Protein AF-A0A927UMZ3-F1 (afdb_monomer)

Structure (mmCIF, N/CA/C/O backbone):
data_AF-A0A927UMZ3-F1
#
_entry.id   AF-A0A927UMZ3-F1
#
loop_
_atom_site.group_PDB
_atom_site.id
_atom_site.type_symbol
_atom_site.label_atom_id
_atom_site.label_alt_id
_atom_site.label_comp_id
_atom_site.label_asym_id
_atom_site.label_entity_id
_atom_site.label_seq_id
_atom_site.pdbx_PDB_ins_code
_atom_site.Cartn_x
_atom_site.Cartn_y
_atom_site.Cartn_z
_atom_site.occupancy
_atom_site.B_iso_or_equiv
_atom_site.auth_seq_id
_atom_site.auth_comp_id
_atom_site.auth_asym_id
_atom_site.auth_atom_id
_atom_site.pdbx_PDB_model_num
ATOM 1 N N . MET A 1 1 ? 15.654 -0.723 -18.712 1.00 67.81 1 MET A N 1
ATOM 2 C CA . MET A 1 1 ? 14.447 0.097 -18.980 1.00 67.81 1 MET A CA 1
ATOM 3 C C . MET A 1 1 ? 13.212 -0.546 -18.352 1.00 67.81 1 MET A C 1
ATOM 5 O O . MET A 1 1 ? 12.468 0.133 -17.660 1.00 67.81 1 MET A O 1
ATOM 9 N N . GLU A 1 2 ? 13.029 -1.859 -18.511 1.00 84.44 2 GLU A N 1
ATOM 10 C CA . GLU A 1 2 ? 11.890 -2.618 -17.966 1.00 84.44 2 GLU A CA 1
ATOM 11 C C . GLU A 1 2 ? 11.809 -2.590 -16.429 1.00 84.44 2 GLU A C 1
ATOM 13 O O . GLU A 1 2 ? 10.745 -2.347 -15.867 1.00 84.44 2 GLU A O 1
ATOM 18 N N . ASN A 1 3 ? 12.943 -2.719 -15.734 1.00 91.62 3 ASN A N 1
ATOM 19 C CA . ASN A 1 3 ? 13.007 -2.711 -14.266 1.00 91.62 3 ASN A CA 1
ATOM 20 C C . ASN A 1 3 ? 12.489 -1.396 -13.658 1.00 91.62 3 ASN A C 1
ATOM 22 O O . ASN A 1 3 ? 11.971 -1.386 -12.544 1.00 91.62 3 ASN A O 1
ATOM 26 N N . PHE A 1 4 ? 12.615 -0.289 -14.394 1.00 92.44 4 PHE A N 1
ATOM 27 C CA . PHE A 1 4 ? 12.144 1.023 -13.959 1.00 92.44 4 PHE A CA 1
ATOM 28 C C . PHE A 1 4 ? 1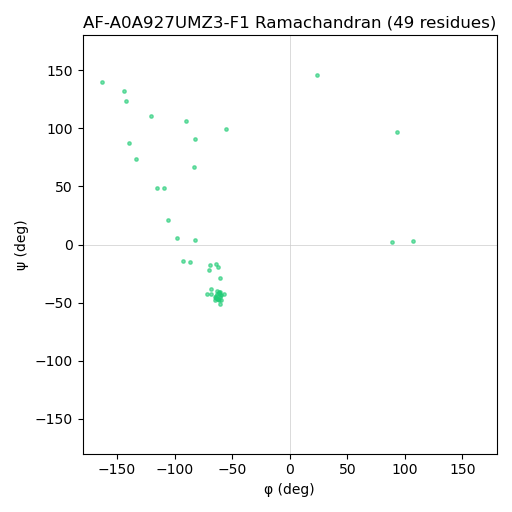0.613 1.100 -13.987 1.00 92.44 4 PHE A C 1
ATOM 30 O O . PHE A 1 4 ? 9.996 1.557 -13.029 1.00 92.44 4 PHE A O 1
ATOM 37 N N . ILE A 1 5 ? 9.996 0.568 -15.046 1.00 94.38 5 ILE A N 1
ATOM 38 C CA . ILE A 1 5 ? 8.536 0.467 -15.180 1.00 94.38 5 ILE A CA 1
ATOM 39 C C . ILE A 1 5 ? 7.957 -0.450 -14.101 1.00 94.38 5 ILE A C 1
ATOM 41 O O . ILE A 1 5 ? 6.998 -0.075 -13.427 1.00 94.38 5 ILE A O 1
ATOM 45 N N . VAL A 1 6 ? 8.578 -1.612 -13.880 1.00 95.12 6 VAL A N 1
ATOM 46 C CA . VAL A 1 6 ? 8.163 -2.549 -12.825 1.00 95.12 6 VAL A CA 1
ATOM 47 C C . VAL A 1 6 ? 8.269 -1.897 -11.443 1.00 95.12 6 VAL A C 1
ATOM 49 O O . VAL A 1 6 ? 7.338 -2.002 -10.645 1.00 95.12 6 VAL A O 1
ATOM 52 N N . GLY A 1 7 ? 9.356 -1.164 -11.177 1.00 95.38 7 GLY A N 1
ATOM 53 C CA . GLY A 1 7 ? 9.543 -0.429 -9.926 1.00 95.38 7 GLY A CA 1
ATOM 54 C C . GLY A 1 7 ? 8.459 0.625 -9.680 1.00 95.38 7 GLY A C 1
ATOM 55 O O . GLY A 1 7 ? 7.901 0.682 -8.586 1.00 95.38 7 GLY A O 1
ATOM 56 N N . ILE A 1 8 ? 8.103 1.415 -10.699 1.00 95.38 8 ILE A N 1
ATOM 57 C CA . ILE A 1 8 ? 7.052 2.441 -10.589 1.00 95.38 8 ILE A CA 1
ATOM 58 C C . ILE A 1 8 ? 5.69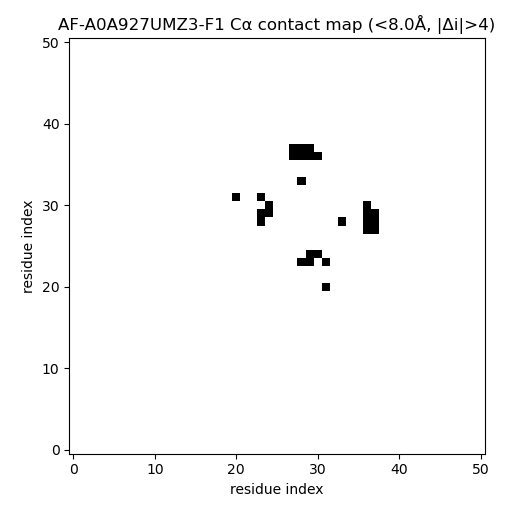4 1.812 -10.275 1.00 95.38 8 ILE A C 1
ATOM 60 O O . ILE A 1 8 ? 5.001 2.276 -9.371 1.00 95.38 8 ILE A O 1
ATOM 64 N N . ILE A 1 9 ? 5.318 0.745 -10.983 1.00 95.94 9 ILE A N 1
ATOM 65 C CA . ILE A 1 9 ? 4.028 0.069 -10.779 1.00 95.94 9 ILE A CA 1
ATOM 66 C C . ILE A 1 9 ? 3.914 -0.454 -9.342 1.00 95.94 9 ILE A C 1
ATOM 68 O O . ILE A 1 9 ? 2.887 -0.257 -8.690 1.00 95.94 9 ILE A O 1
ATOM 72 N N . LEU A 1 10 ? 4.987 -1.051 -8.816 1.00 96.12 10 LEU A N 1
ATOM 73 C CA . LEU A 1 10 ? 5.047 -1.536 -7.436 1.00 96.12 10 LEU A CA 1
ATOM 74 C C . LEU A 1 10 ? 4.821 -0.408 -6.421 1.00 96.12 10 LEU A C 1
ATOM 76 O O . LEU A 1 10 ? 3.999 -0.541 -5.513 1.00 96.12 10 LEU A O 1
ATOM 80 N N . VAL A 1 11 ? 5.512 0.719 -6.603 1.00 96.31 11 VAL A N 1
ATOM 81 C CA . VAL A 1 11 ? 5.396 1.887 -5.717 1.00 96.31 11 VAL A CA 1
ATOM 82 C C . VAL A 1 11 ? 3.985 2.473 -5.755 1.00 96.31 11 VAL A C 1
ATOM 84 O O . VAL A 1 11 ? 3.447 2.823 -4.705 1.00 96.31 11 VAL A O 1
ATOM 87 N N . VAL A 1 12 ? 3.352 2.537 -6.929 1.00 96.38 12 VAL A N 1
ATOM 88 C CA . VAL A 1 12 ? 1.981 3.050 -7.076 1.00 96.38 12 VAL A CA 1
ATOM 89 C C . VAL A 1 12 ? 0.974 2.166 -6.337 1.00 96.38 12 VAL A C 1
ATOM 91 O O . VAL A 1 12 ? 0.147 2.689 -5.591 1.00 96.38 12 VAL A O 1
ATOM 94 N N . ILE A 1 13 ? 1.057 0.840 -6.484 1.00 96.12 13 ILE A N 1
ATOM 95 C CA . ILE A 1 13 ? 0.129 -0.097 -5.828 1.00 96.12 13 ILE A CA 1
ATOM 96 C C . ILE A 1 13 ? 0.284 -0.036 -4.303 1.00 96.12 13 ILE A C 1
ATOM 98 O O . ILE A 1 13 ? -0.706 0.101 -3.580 1.00 96.12 13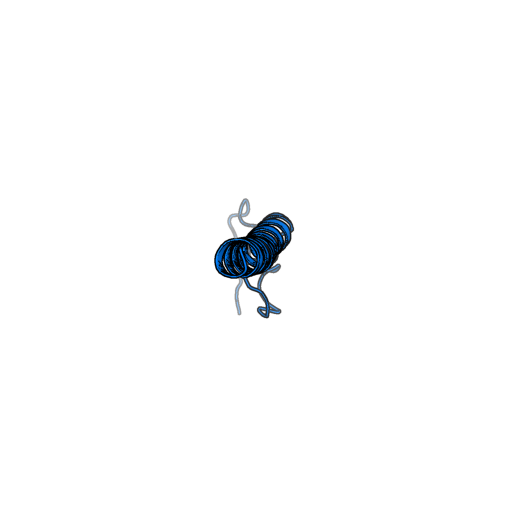 ILE A O 1
ATOM 102 N N . ILE A 1 14 ? 1.524 -0.086 -3.804 1.00 96.56 14 ILE A N 1
ATOM 103 C CA . ILE A 1 14 ? 1.810 -0.022 -2.363 1.00 96.56 14 ILE A CA 1
ATOM 104 C C . ILE A 1 14 ? 1.391 1.339 -1.792 1.00 96.56 14 ILE A C 1
ATOM 106 O O . ILE A 1 14 ? 0.724 1.403 -0.757 1.00 96.56 14 ILE A O 1
ATOM 110 N N . GLY A 1 15 ? 1.725 2.433 -2.481 1.00 95.12 15 GLY A N 1
ATOM 111 C CA . GLY A 1 15 ? 1.360 3.788 -2.074 1.00 95.12 15 GLY A CA 1
ATOM 112 C C . GLY A 1 15 ? -0.154 3.995 -2.017 1.00 95.12 15 GLY A C 1
ATOM 113 O O . GLY A 1 15 ? -0.657 4.583 -1.056 1.00 95.12 15 GLY A O 1
ATOM 114 N N . ALA A 1 16 ? -0.895 3.458 -2.990 1.00 92.12 16 ALA A N 1
ATOM 115 C CA . ALA A 1 16 ? -2.354 3.495 -3.005 1.00 92.12 16 ALA A CA 1
ATOM 116 C C . ALA A 1 16 ? -2.955 2.706 -1.833 1.00 92.12 16 ALA A C 1
ATOM 118 O O . ALA A 1 16 ? -3.836 3.225 -1.147 1.00 92.12 16 ALA A O 1
ATOM 119 N N . ALA A 1 17 ? -2.446 1.504 -1.546 1.00 91.56 17 ALA A N 1
ATOM 120 C CA . ALA A 1 17 ? -2.909 0.684 -0.427 1.00 91.56 17 ALA A CA 1
ATOM 121 C C . ALA A 1 17 ? -2.689 1.378 0.927 1.00 91.56 17 ALA A C 1
ATOM 123 O O . ALA A 1 17 ? -3.617 1.480 1.728 1.00 91.56 17 ALA A O 1
ATOM 124 N N . ILE A 1 18 ? -1.492 1.924 1.167 1.00 91.25 18 ILE A N 1
ATOM 125 C CA . ILE A 1 18 ? -1.174 2.654 2.405 1.00 91.25 18 ILE A CA 1
ATOM 126 C C . ILE A 1 18 ? -2.061 3.895 2.539 1.00 91.25 18 ILE A C 1
ATOM 128 O O . ILE A 1 18 ? -2.653 4.130 3.593 1.00 91.25 18 ILE A O 1
ATOM 132 N N . THR A 1 19 ? -2.191 4.674 1.463 1.00 88.56 19 THR A N 1
ATOM 133 C CA . THR A 1 19 ? -3.015 5.891 1.454 1.00 88.56 19 THR A CA 1
ATOM 134 C C . THR A 1 19 ? -4.481 5.570 1.725 1.00 88.56 19 THR A C 1
ATOM 136 O O . THR A 1 19 ? -5.128 6.266 2.509 1.00 88.56 19 THR A O 1
ATOM 139 N N . TYR A 1 20 ? -4.997 4.494 1.129 1.00 84.25 20 TYR A N 1
ATOM 140 C CA . TYR A 1 20 ? -6.342 3.997 1.387 1.00 84.25 20 TYR A CA 1
ATOM 141 C C . TYR A 1 20 ? -6.505 3.615 2.863 1.00 84.25 20 TYR A C 1
ATOM 143 O O . TYR A 1 20 ? -7.378 4.154 3.535 1.00 84.25 20 TYR A O 1
ATOM 151 N N . ILE A 1 21 ? -5.595 2.810 3.421 1.00 83.00 21 ILE A N 1
ATOM 152 C CA . ILE A 1 21 ? -5.626 2.404 4.836 1.00 83.00 21 ILE A CA 1
ATOM 153 C C . ILE A 1 21 ? -5.616 3.618 5.780 1.00 83.00 21 ILE A C 1
ATOM 155 O O . ILE A 1 21 ? -6.367 3.648 6.756 1.00 83.00 21 ILE A O 1
ATOM 159 N N . ILE A 1 22 ? -4.794 4.637 5.506 1.00 81.81 22 ILE A N 1
ATOM 160 C CA . ILE A 1 22 ? -4.729 5.856 6.327 1.00 81.81 22 ILE A CA 1
ATOM 161 C C . ILE A 1 22 ? -6.023 6.670 6.205 1.00 81.81 22 ILE A C 1
ATOM 163 O O . ILE A 1 22 ? -6.534 7.163 7.213 1.00 81.81 22 ILE A O 1
ATOM 167 N N . LYS A 1 23 ? -6.572 6.808 4.993 1.00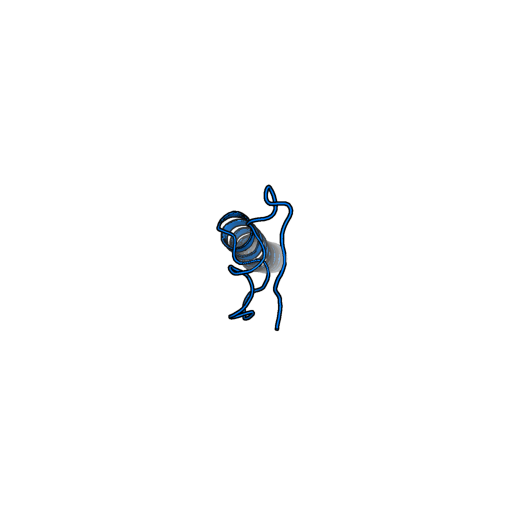 74.19 23 LYS A N 1
ATOM 168 C CA . LYS A 1 23 ? -7.817 7.546 4.742 1.00 74.19 23 LYS A CA 1
ATOM 169 C C . LYS A 1 23 ? -9.008 6.894 5.444 1.00 74.19 23 LYS A C 1
ATOM 171 O O . LYS A 1 23 ? -9.789 7.598 6.084 1.00 74.19 23 LYS A O 1
ATOM 176 N N . GLU A 1 24 ? -9.090 5.570 5.397 1.00 67.25 24 GLU A N 1
ATOM 177 C CA . GLU A 1 24 ? -10.122 4.793 6.084 1.00 67.25 24 GLU A CA 1
ATOM 178 C C . GLU A 1 24 ? -9.941 4.847 7.615 1.00 67.25 24 GLU A C 1
ATOM 180 O O . GLU A 1 24 ? -10.915 5.050 8.344 1.00 67.25 24 GLU A O 1
ATOM 185 N N . LYS A 1 25 ? -8.694 4.817 8.121 1.00 61.66 25 LYS A N 1
ATOM 186 C CA . LYS A 1 25 ? -8.399 5.050 9.551 1.00 61.66 25 LYS A CA 1
ATOM 187 C C . LYS A 1 25 ? -8.834 6.436 10.023 1.00 61.66 25 LYS A C 1
ATOM 189 O O . LYS A 1 25 ? -9.372 6.567 11.120 1.00 61.66 25 LYS A O 1
ATOM 194 N N . LYS A 1 26 ? -8.615 7.478 9.215 1.00 62.44 26 LYS A N 1
ATOM 195 C CA . LYS A 1 26 ? -8.932 8.868 9.586 1.00 62.44 26 LYS A CA 1
ATOM 196 C C . LYS A 1 26 ? -10.440 9.135 9.654 1.00 62.44 26 LYS A C 1
ATOM 198 O O . LYS A 1 26 ? -10.860 10.056 10.345 1.00 62.44 26 LYS A O 1
ATOM 203 N N . LYS A 1 27 ? -11.251 8.314 8.978 1.00 57.34 27 LYS A N 1
ATOM 204 C CA . LYS A 1 27 ? -12.720 8.368 9.010 1.00 57.34 27 LYS A CA 1
ATOM 205 C C . LYS A 1 27 ? -13.356 7.667 10.222 1.00 57.34 27 LYS A C 1
ATOM 207 O O . LYS A 1 27 ? -14.576 7.618 10.305 1.00 57.34 27 LYS A O 1
ATOM 212 N N . GLY A 1 28 ? -12.568 7.148 11.168 1.00 52.47 28 GLY A N 1
ATOM 213 C CA . GLY A 1 28 ? -13.086 6.510 12.387 1.00 52.47 28 GLY A CA 1
ATOM 214 C C . GLY A 1 28 ? -13.357 5.008 12.256 1.00 52.47 28 GLY A C 1
ATOM 215 O O . GLY A 1 28 ? -13.750 4.372 13.229 1.00 52.47 28 GLY A O 1
ATOM 216 N N . THR A 1 29 ? -13.079 4.398 11.099 1.00 52.19 29 THR A N 1
ATOM 217 C CA . THR A 1 29 ? -13.087 2.936 10.964 1.00 52.19 29 THR A CA 1
ATOM 218 C C . THR A 1 29 ? -11.744 2.403 11.452 1.00 52.19 29 THR A C 1
ATOM 220 O O . THR A 1 29 ? -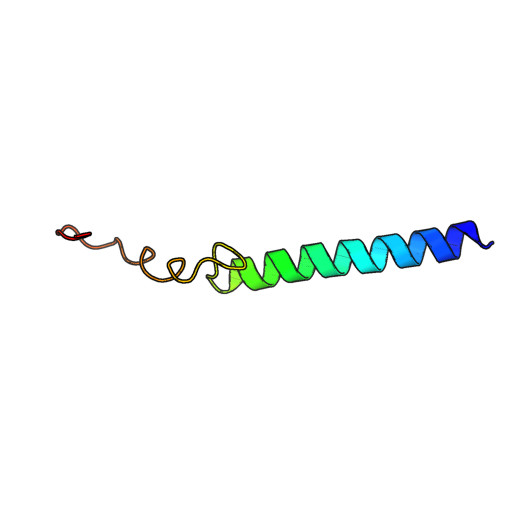10.760 2.330 10.716 1.00 52.19 29 THR A O 1
ATOM 223 N N . LYS A 1 30 ? -11.661 2.077 12.747 1.00 54.41 30 LYS A N 1
ATOM 224 C CA . LYS A 1 30 ? -10.415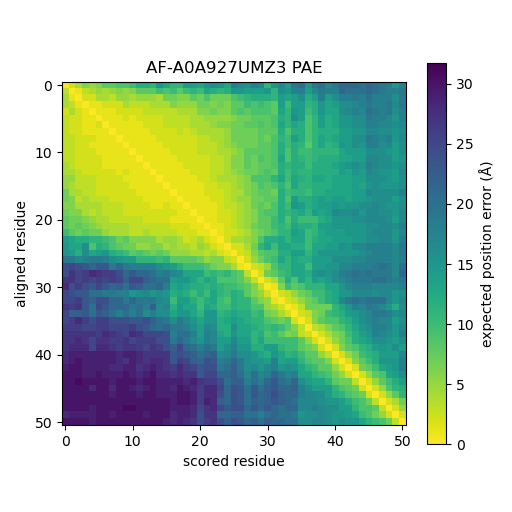 1.591 13.360 1.00 54.41 30 LYS A CA 1
ATOM 225 C C . LYS A 1 30 ? -9.915 0.261 12.769 1.00 54.41 30 LYS A C 1
ATOM 227 O O . LYS A 1 30 ? -8.711 0.016 12.839 1.00 54.41 30 LYS A O 1
ATOM 232 N N . CYS A 1 31 ? -10.748 -0.528 12.089 1.00 57.88 31 CYS A N 1
ATOM 233 C CA . CYS A 1 31 ? -10.299 -1.694 11.323 1.00 57.88 31 CYS A CA 1
ATOM 234 C C . CYS A 1 31 ? -11.144 -1.852 10.054 1.00 57.88 31 CYS A C 1
ATOM 236 O O . CYS A 1 31 ? -12.370 -1.857 10.144 1.00 57.88 31 CYS A O 1
ATOM 238 N N . ILE A 1 32 ? -10.494 -2.047 8.902 1.00 55.91 32 ILE A N 1
ATOM 239 C CA . ILE A 1 32 ? -11.120 -2.619 7.701 1.00 55.91 32 ILE A CA 1
ATOM 240 C C . ILE A 1 32 ? -11.732 -3.973 8.093 1.00 55.91 32 ILE A C 1
ATOM 242 O O . ILE A 1 32 ? -11.011 -4.947 8.274 1.00 55.91 32 ILE A O 1
ATOM 246 N N . GLY A 1 33 ? -13.045 -4.002 8.334 1.00 50.09 33 GLY A N 1
ATOM 247 C CA . GLY A 1 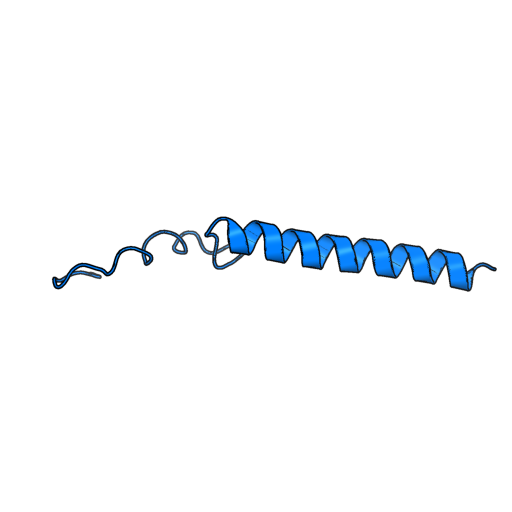33 ? -13.779 -5.211 8.727 1.00 50.09 33 GLY A CA 1
ATOM 248 C C . GLY A 1 33 ? -14.238 -5.314 10.187 1.00 50.09 33 GLY A C 1
ATOM 249 O O . GLY A 1 33 ? -14.833 -6.331 10.524 1.00 50.09 33 GLY A O 1
ATOM 250 N N . CYS A 1 34 ? -14.032 -4.312 11.056 1.00 50.28 34 CYS A N 1
ATOM 251 C CA . CYS A 1 34 ? -14.683 -4.327 12.379 1.00 50.28 34 CYS A CA 1
ATOM 252 C C . CYS A 1 34 ? -16.047 -3.616 12.331 1.00 50.28 34 CYS A C 1
ATOM 254 O O . CYS A 1 34 ? -16.059 -2.382 12.347 1.00 50.28 34 CYS A O 1
ATOM 256 N N . PRO A 1 35 ? -17.187 -4.338 12.377 1.00 55.19 35 PRO A N 1
ATOM 257 C CA . PRO A 1 35 ? -18.516 -3.726 12.504 1.00 55.19 35 PRO A CA 1
ATOM 258 C C . PRO A 1 35 ? -18.706 -2.971 13.834 1.00 55.19 35 PRO A C 1
ATOM 260 O O . PRO A 1 35 ? -19.578 -2.121 13.938 1.00 55.19 35 PRO A O 1
ATOM 263 N N . HIS A 1 36 ? -17.851 -3.231 14.828 1.00 52.97 36 HIS A N 1
ATOM 264 C CA . HIS A 1 36 ? -17.907 -2.647 16.173 1.00 52.97 36 HIS A CA 1
ATOM 265 C C . HIS A 1 36 ? -16.955 -1.442 16.371 1.00 52.97 36 HIS A C 1
ATOM 267 O O . HIS A 1 36 ? -16.789 -0.928 17.475 1.00 52.97 36 HIS A O 1
ATOM 273 N N . ALA A 1 37 ? -16.274 -0.977 15.314 1.00 53.47 37 ALA A N 1
ATOM 274 C CA . ALA A 1 37 ? -15.247 0.067 15.432 1.00 53.47 37 ALA A CA 1
ATOM 275 C C . ALA A 1 37 ? -15.794 1.465 15.798 1.00 53.47 37 ALA A 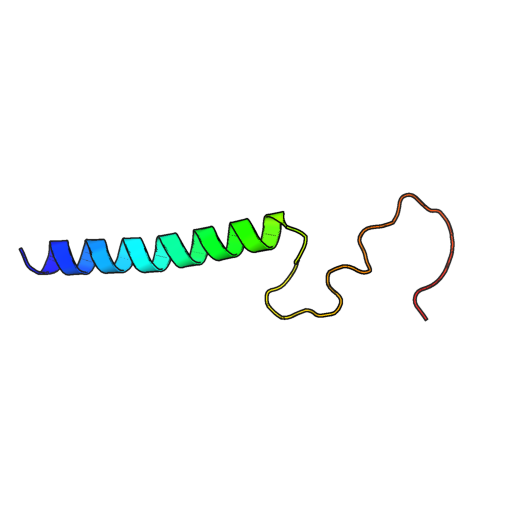C 1
ATOM 277 O O . ALA A 1 37 ? -15.018 2.309 16.245 1.00 53.47 37 ALA A O 1
ATOM 278 N N . GLY A 1 38 ? -17.099 1.710 15.624 1.00 51.62 38 GLY A N 1
ATOM 279 C CA . GLY A 1 38 ? -17.746 3.000 15.898 1.00 51.62 38 GLY A CA 1
ATOM 280 C C . GLY A 1 38 ? -18.341 3.160 17.302 1.00 51.62 38 GLY A C 1
ATOM 281 O O . GLY A 1 38 ? -18.636 4.282 17.704 1.00 51.62 38 GLY A O 1
ATOM 282 N N . GLU A 1 39 ? -18.503 2.079 18.069 1.00 53.84 39 GLU A N 1
ATOM 283 C CA . GLU A 1 39 ? -19.272 2.120 19.328 1.00 53.84 39 GLU A CA 1
ATOM 284 C C . GLU A 1 39 ? -18.435 2.543 20.548 1.00 53.84 39 GLU A C 1
ATOM 286 O O . GLU A 1 39 ? -18.974 2.974 21.563 1.00 53.84 39 GLU A O 1
ATOM 291 N N . CYS A 1 40 ? -17.103 2.534 20.437 1.00 53.12 40 CYS A N 1
ATOM 292 C CA . CYS A 1 40 ? -16.195 2.827 21.552 1.00 53.12 40 CYS A CA 1
ATOM 293 C C . CYS A 1 40 ? -15.519 4.212 21.495 1.00 53.12 40 CYS A C 1
ATOM 295 O O . CYS A 1 40 ? -14.495 4.414 22.148 1.00 53.12 40 CYS A O 1
ATOM 297 N N . GLN A 1 41 ? -16.065 5.188 20.755 1.00 52.72 41 GLN A N 1
ATOM 298 C CA . GLN A 1 41 ? -15.565 6.576 20.756 1.00 52.72 41 GLN A CA 1
ATOM 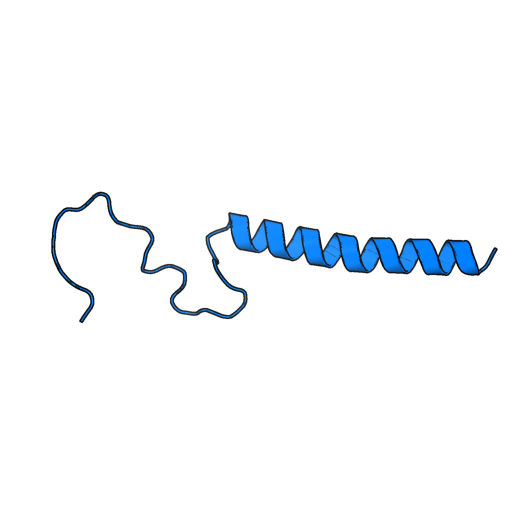299 C C . GLN A 1 41 ? -16.582 7.578 21.329 1.00 52.72 41 GLN A C 1
ATOM 301 O O . GLN A 1 41 ? -16.823 8.643 20.770 1.00 52.72 41 GLN A O 1
ATOM 306 N N . LYS A 1 42 ? -17.155 7.265 22.493 1.00 52.22 42 LYS A N 1
ATOM 307 C CA . LYS A 1 42 ? -17.702 8.264 23.424 1.00 52.22 42 LYS A CA 1
ATOM 308 C C . LYS A 1 42 ? -17.359 7.859 24.854 1.00 52.22 42 LYS A C 1
ATOM 310 O O . LYS A 1 42 ? -18.144 7.199 25.515 1.00 52.22 42 LYS A O 1
ATOM 315 N N . ARG A 1 43 ? -16.187 8.259 25.352 1.00 44.81 43 ARG A N 1
ATOM 316 C CA . ARG A 1 43 ? -15.932 8.316 26.801 1.00 44.81 43 ARG A CA 1
ATOM 317 C C . ARG A 1 43 ? -15.275 9.642 27.172 1.00 44.81 43 ARG A C 1
ATOM 319 O O . ARG A 1 43 ? -14.091 9.718 27.465 1.00 44.81 43 ARG A O 1
ATOM 326 N N . ASN A 1 44 ? -16.104 10.681 27.135 1.00 51.50 44 ASN A N 1
ATOM 327 C CA . ASN A 1 44 ? -16.120 11.728 28.157 1.00 51.50 44 ASN A CA 1
ATOM 328 C C . ASN A 1 44 ? -17.418 11.562 28.966 1.00 51.50 44 ASN A C 1
ATOM 330 O O . ASN A 1 44 ? -18.179 12.508 29.112 1.00 51.50 44 ASN A O 1
ATOM 334 N N . ASP A 1 45 ? -17.724 10.343 29.417 1.00 47.84 45 ASP A N 1
ATOM 335 C CA . ASP A 1 45 ? -18.853 10.135 30.320 1.00 47.84 45 ASP A CA 1
ATOM 336 C C . ASP A 1 45 ? -18.507 9.067 31.358 1.00 47.84 45 ASP A C 1
ATOM 338 O O . ASP A 1 45 ? -18.055 7.963 31.039 1.00 47.84 45 ASP A O 1
ATOM 342 N N . LYS A 1 46 ? -18.623 9.469 32.622 1.00 52.41 46 LYS A N 1
ATOM 343 C CA . LYS A 1 46 ? -18.409 8.644 33.803 1.00 52.41 46 LYS A CA 1
ATOM 344 C C . LYS A 1 46 ? -19.687 7.865 34.103 1.00 52.41 46 LYS A C 1
ATOM 346 O O . LYS A 1 46 ? -20.289 8.112 35.138 1.00 52.41 46 LYS A O 1
ATOM 351 N N . ASN A 1 47 ? -20.109 6.924 33.272 1.00 55.84 47 ASN A N 1
ATOM 352 C CA . ASN A 1 47 ? -21.046 5.912 33.742 1.00 55.84 47 ASN A CA 1
ATOM 353 C C . ASN A 1 47 ? -21.087 4.702 32.805 1.00 55.84 47 ASN A C 1
ATOM 355 O O . ASN A 1 47 ? -20.967 4.835 31.595 1.00 55.84 47 ASN A O 1
ATOM 359 N N . ASN A 1 48 ? -21.158 3.537 33.445 1.00 63.75 48 ASN A N 1
ATOM 360 C CA . ASN A 1 48 ? -21.750 2.268 33.032 1.00 63.75 48 ASN A CA 1
ATOM 361 C C . ASN A 1 48 ? -21.954 1.891 31.544 1.00 63.75 48 ASN A C 1
ATOM 363 O O . ASN A 1 48 ? -22.435 2.629 30.699 1.00 63.75 48 ASN A O 1
ATOM 367 N N . THR A 1 49 ? -21.787 0.581 31.342 1.00 47.75 49 THR A N 1
ATOM 368 C CA . THR A 1 49 ? -22.332 -0.273 30.272 1.00 47.75 49 THR A CA 1
ATOM 369 C C . THR A 1 49 ? -21.465 -0.490 29.031 1.00 47.75 49 THR A C 1
ATOM 371 O O . THR A 1 49 ? -21.451 0.260 28.063 1.00 47.75 49 THR A O 1
ATOM 374 N N . CYS A 1 50 ? -20.766 -1.624 29.064 1.00 45.34 50 CYS A N 1
ATOM 375 C CA . CYS A 1 50 ? -20.808 -2.581 27.967 1.00 45.34 50 CYS A CA 1
ATOM 376 C C . CYS A 1 50 ? -21.340 -3.877 28.604 1.00 45.34 50 CYS A C 1
ATOM 378 O O . CYS A 1 50 ? -20.671 -4.423 29.483 1.00 45.34 50 CYS A O 1
ATOM 380 N N . SER A 1 51 ? -22.569 -4.267 28.259 1.00 41.94 51 SER A N 1
ATOM 381 C CA . SER A 1 51 ? -23.170 -5.574 28.550 1.00 41.94 51 SER A CA 1
ATOM 382 C C . SER A 1 51 ? -23.479 -6.262 27.234 1.00 41.94 51 SER A C 1
ATOM 384 O O . SER A 1 51 ? -23.651 -5.528 26.235 1.00 41.94 51 SER A O 1
#

Foldseek 3Di:
DVVVVVVVVVCVVVVVVVVVVVVCVVVQQVDPPDPCSNVPPDPVDPDDDDD

Solvent-accessible surface area (backbone atoms only — not comparable to full-atom values): 3343 Å² total; per-residue (Å²): 116,67,68,56,57,54,50,51,54,52,52,52,56,52,50,49,51,53,51,48,53,52,54,46,43,73,73,52,41,76,41,98,84,48,91,67,41,71,75,80,79,76,77,94,61,99,68,88,84,91,128

Sequence (51 aa):
MENFIVGIILVVIIGAAITYIIKEKKKGTKCIGCPHAGECQKRNDKNNTCS

pLDDT: mean 70.08, std 19.41, range [41.94, 96.56]

Mean predicted aligned error: 12.81 Å

Radius of gyration: 18.87 Å; Cα contacts (8 Å, |Δi|>4): 14; chains: 1; bounding box: 38×17×53 Å

Secondary structure (DSSP, 8-state):
-HHHHHHHHHHHHHHHHHHHHHHHHHTT-SSTT-TTTTTT---S-------